Protein AF-A0A530GEZ1-F1 (afdb_monomer_lite)

Secondary structure (DSSP, 8-state):
--HHHHHHHHHHHH-TT--HHHHHHHHTS-HHHH-

Structure (mmCIF, N/CA/C/O backbone):
data_AF-A0A530GEZ1-F1
#
_entry.id   AF-A0A530GEZ1-F1
#
loop_
_atom_site.group_PDB
_atom_site.id
_atom_site.type_symbol
_atom_site.label_atom_id
_atom_site.label_alt_id
_atom_site.label_comp_id
_atom_site.label_asym_id
_atom_site.label_entity_id
_atom_site.label_seq_id
_atom_site.pdbx_PDB_ins_code
_atom_site.Cartn_x
_atom_site.Cartn_y
_atom_site.Cartn_z
_atom_site.occupancy
_atom_site.B_iso_or_equiv
_atom_site.auth_seq_id
_atom_site.auth_comp_id
_atom_site.auth_asym_id
_atom_site.auth_atom_id
_atom_site.pdbx_PDB_model_num
ATOM 1 N N . MET A 1 1 ? 6.053 -13.379 0.965 1.00 66.88 1 MET A N 1
ATOM 2 C CA . MET A 1 1 ? 5.372 -12.124 0.614 1.00 66.88 1 MET A CA 1
ATOM 3 C C . MET A 1 1 ? 3.911 -12.349 0.875 1.00 66.88 1 MET A C 1
ATOM 5 O O . MET A 1 1 ? 3.430 -13.438 0.572 1.00 66.88 1 MET A O 1
ATOM 9 N N . ASP A 1 2 ? 3.267 -11.411 1.551 1.00 90.38 2 ASP A N 1
ATOM 10 C CA . ASP A 1 2 ? 1.825 -11.476 1.741 1.00 90.38 2 ASP A CA 1
ATOM 11 C C . ASP A 1 2 ? 1.091 -10.936 0.494 1.00 90.38 2 ASP A C 1
ATOM 13 O O . ASP A 1 2 ? 1.699 -10.435 -0.456 1.00 90.38 2 ASP A O 1
ATOM 17 N N . ALA A 1 3 ? -0.234 -11.075 0.459 1.00 92.62 3 ALA A N 1
ATOM 18 C CA . ALA A 1 3 ? -1.027 -10.618 -0.682 1.00 92.62 3 ALA A CA 1
ATOM 19 C C . ALA A 1 3 ? -0.978 -9.086 -0.874 1.00 92.62 3 ALA A C 1
ATOM 21 O O . ALA A 1 3 ? -1.277 -8.592 -1.964 1.00 92.62 3 ALA A O 1
ATOM 22 N N . LEU A 1 4 ? -0.629 -8.324 0.169 1.00 93.75 4 LEU A N 1
ATOM 23 C CA . LEU A 1 4 ? -0.471 -6.876 0.088 1.00 93.75 4 LEU A CA 1
ATOM 24 C C . LEU A 1 4 ? 0.860 -6.529 -0.592 1.00 93.75 4 LEU A C 1
ATOM 26 O O . LEU A 1 4 ? 0.859 -5.715 -1.516 1.00 93.75 4 LEU A O 1
ATOM 30 N N . ASP A 1 5 ? 1.948 -7.199 -0.212 1.00 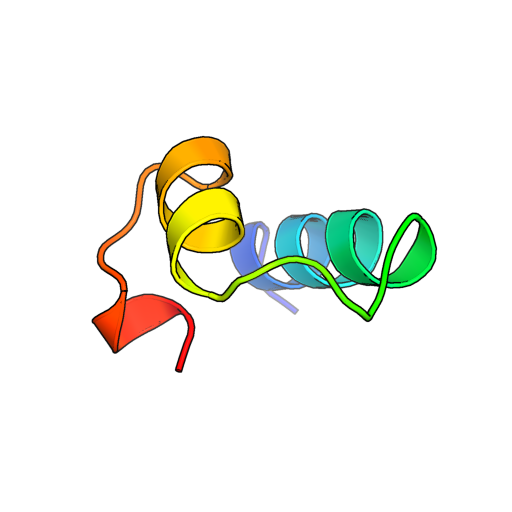94.00 5 ASP A N 1
ATOM 31 C CA . ASP A 1 5 ? 3.273 -7.087 -0.825 1.00 94.00 5 ASP A CA 1
ATOM 32 C C . ASP A 1 5 ? 3.210 -7.376 -2.328 1.00 94.00 5 ASP A C 1
ATOM 34 O O . ASP A 1 5 ? 3.737 -6.615 -3.139 1.00 94.00 5 ASP A O 1
ATOM 38 N N . GLU A 1 6 ? 2.538 -8.461 -2.727 1.00 96.38 6 GLU A N 1
ATOM 39 C CA . GLU A 1 6 ? 2.418 -8.842 -4.139 1.00 96.38 6 GLU A CA 1
ATOM 40 C C . GLU A 1 6 ? 1.697 -7.768 -4.962 1.00 96.38 6 GLU A C 1
ATOM 42 O O . GLU A 1 6 ? 2.126 -7.422 -6.071 1.00 96.38 6 GLU A O 1
ATOM 47 N N . ARG A 1 7 ? 0.625 -7.192 -4.408 1.00 95.31 7 ARG A N 1
ATOM 48 C CA . ARG A 1 7 ? -0.121 -6.106 -5.054 1.00 95.31 7 ARG A CA 1
ATOM 49 C C . ARG A 1 7 ? 0.704 -4.823 -5.103 1.00 95.31 7 ARG A C 1
ATOM 51 O O . ARG A 1 7 ? 0.751 -4.190 -6.155 1.00 95.31 7 ARG A O 1
ATOM 58 N N . LEU A 1 8 ? 1.404 -4.472 -4.025 1.00 95.62 8 LEU A N 1
ATOM 59 C CA . LEU A 1 8 ? 2.287 -3.305 -3.976 1.00 95.62 8 LEU A CA 1
ATOM 60 C C . LEU A 1 8 ? 3.417 -3.412 -5.011 1.00 95.62 8 LEU A C 1
ATOM 62 O O . LEU A 1 8 ? 3.628 -2.486 -5.795 1.00 95.62 8 LEU A O 1
ATOM 66 N N . VAL A 1 9 ? 4.095 -4.560 -5.078 1.00 95.81 9 VAL A N 1
ATOM 67 C CA . VAL A 1 9 ? 5.155 -4.825 -6.062 1.00 95.81 9 VAL A CA 1
ATOM 68 C C . VAL A 1 9 ? 4.607 -4.778 -7.485 1.00 95.81 9 VAL A C 1
ATOM 70 O O . VAL A 1 9 ? 5.254 -4.218 -8.368 1.00 95.81 9 VAL A O 1
ATOM 73 N N . THR A 1 10 ? 3.415 -5.326 -7.724 1.00 96.56 10 THR A N 1
ATOM 74 C CA . THR A 1 10 ? 2.768 -5.266 -9.042 1.00 96.56 10 THR A CA 1
ATOM 75 C C . THR A 1 10 ? 2.5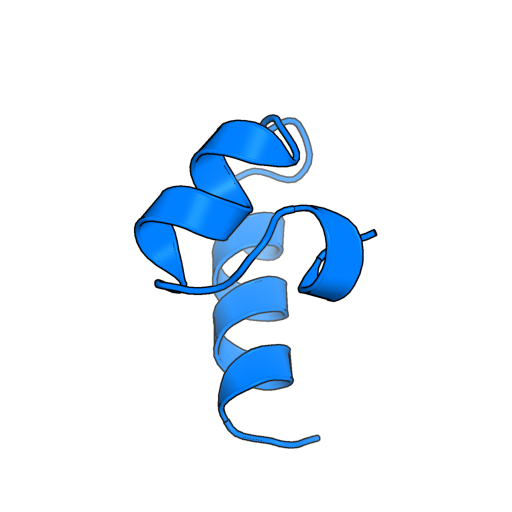16 -3.819 -9.465 1.00 96.56 10 THR A C 1
ATOM 77 O O . THR A 1 10 ? 2.915 -3.429 -10.562 1.00 96.56 10 THR A O 1
ATOM 80 N N . LEU A 1 11 ? 1.939 -2.992 -8.586 1.00 95.06 11 LEU A N 1
ATOM 81 C CA . LEU A 1 11 ? 1.685 -1.576 -8.871 1.00 95.06 11 LEU A CA 1
ATOM 82 C C . LEU A 1 11 ? 2.981 -0.803 -9.160 1.00 95.06 11 LEU A C 1
ATOM 84 O O . LEU A 1 11 ? 3.036 -0.049 -10.130 1.00 95.06 11 LEU A O 1
ATOM 88 N N . LEU A 1 12 ? 4.039 -1.030 -8.376 1.00 95.62 12 LEU A N 1
ATOM 89 C CA . LEU A 1 12 ? 5.336 -0.365 -8.558 1.00 95.62 12 LEU A CA 1
ATOM 90 C C . LEU A 1 12 ? 6.091 -0.834 -9.809 1.00 95.62 12 LEU A C 1
ATOM 92 O O . LEU A 1 12 ? 6.836 -0.058 -10.402 1.00 95.62 12 LEU A O 1
ATOM 96 N N . ARG A 1 13 ? 5.901 -2.086 -10.240 1.00 96.19 13 ARG A N 1
ATOM 97 C CA . ARG A 1 13 ? 6.456 -2.583 -11.510 1.00 96.19 13 ARG A CA 1
ATOM 98 C C . ARG A 1 13 ? 5.823 -1.907 -12.721 1.00 96.19 13 ARG A C 1
ATOM 100 O O . ARG A 1 13 ? 6.499 -1.748 -13.733 1.00 96.19 13 ARG A O 1
ATOM 107 N N . HIS A 1 14 ? 4.552 -1.522 -12.622 1.00 95.69 14 HIS A N 1
ATOM 108 C CA . HIS A 1 14 ? 3.875 -0.758 -13.666 1.00 95.69 14 HIS A CA 1
ATOM 109 C C . HIS A 1 14 ? 4.247 0.727 -13.626 1.00 9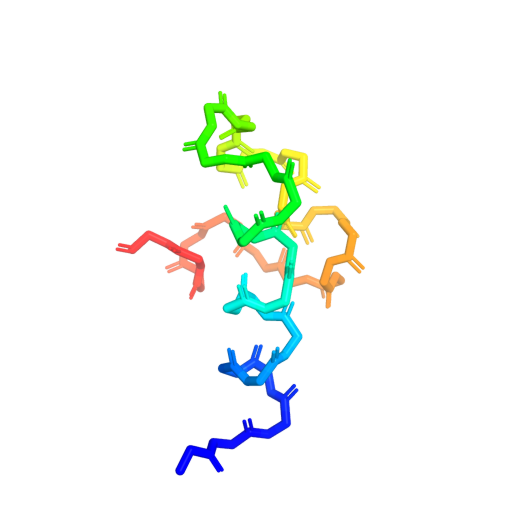5.69 14 HIS A C 1
ATOM 111 O O . HIS A 1 14 ? 4.489 1.314 -14.678 1.00 95.69 14 HIS A O 1
ATOM 117 N N . ASP A 1 15 ? 4.326 1.324 -12.433 1.00 94.12 15 ASP A N 1
ATOM 118 C CA . ASP A 1 15 ? 4.783 2.701 -12.256 1.00 94.12 15 ASP A CA 1
ATOM 119 C C . ASP A 1 15 ? 5.427 2.920 -10.880 1.00 94.12 15 ASP A C 1
ATOM 121 O O . ASP A 1 15 ? 4.762 3.124 -9.860 1.00 94.12 15 ASP A O 1
ATOM 125 N N . ALA A 1 16 ? 6.758 2.941 -10.874 1.00 94.12 16 ALA A N 1
ATOM 126 C CA . ALA A 1 16 ? 7.557 3.145 -9.673 1.00 94.12 16 ALA A CA 1
ATOM 127 C C . ALA A 1 16 ? 7.531 4.594 -9.151 1.00 94.12 16 ALA A C 1
ATOM 129 O O . ALA A 1 16 ? 8.042 4.852 -8.063 1.00 94.12 16 ALA A O 1
ATOM 130 N N . ARG A 1 17 ? 6.979 5.554 -9.912 1.00 95.88 17 ARG A N 1
ATOM 131 C CA . ARG A 1 17 ? 6.908 6.975 -9.526 1.00 95.88 17 ARG A CA 1
ATOM 132 C C . ARG A 1 17 ? 5.550 7.379 -8.953 1.00 95.88 17 ARG A C 1
ATOM 134 O O . ARG A 1 17 ? 5.374 8.556 -8.630 1.00 95.88 17 ARG A O 1
ATOM 141 N N . ARG A 1 18 ? 4.601 6.444 -8.810 1.00 94.50 18 ARG A N 1
ATOM 142 C CA . ARG A 1 18 ? 3.312 6.729 -8.161 1.00 94.50 18 ARG A CA 1
ATOM 143 C C . ARG A 1 18 ? 3.516 7.267 -6.754 1.00 94.50 18 ARG A C 1
ATOM 145 O O . ARG A 1 18 ? 4.415 6.850 -6.024 1.00 94.50 18 ARG A O 1
ATOM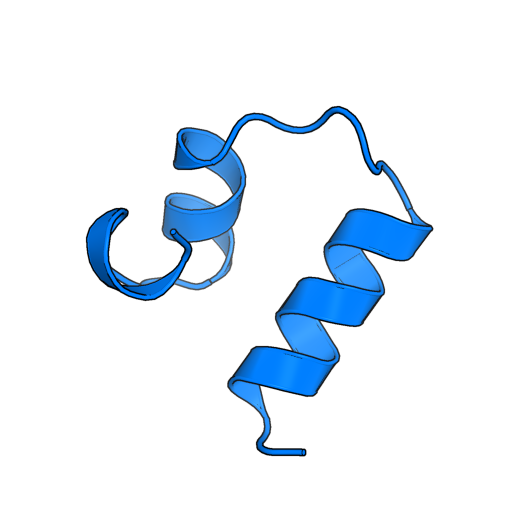 152 N N . SER A 1 19 ? 2.640 8.183 -6.355 1.00 96.56 19 SER A N 1
ATOM 153 C CA . SER A 1 19 ? 2.675 8.709 -4.999 1.00 96.56 19 SER A CA 1
ATOM 154 C C . SER A 1 19 ? 2.250 7.632 -3.995 1.00 96.56 19 SER A C 1
ATOM 156 O O . SER A 1 19 ? 1.359 6.823 -4.258 1.00 96.56 19 SER A O 1
ATOM 158 N N . VAL A 1 20 ? 2.827 7.671 -2.790 1.00 94.75 20 VAL A N 1
ATOM 159 C CA . VAL A 1 20 ? 2.427 6.798 -1.665 1.00 94.75 20 VAL A CA 1
ATOM 160 C C . VAL A 1 20 ? 0.934 6.943 -1.339 1.00 94.75 20 VAL A C 1
ATOM 162 O O . VAL A 1 20 ? 0.299 6.004 -0.870 1.00 94.75 20 VAL A O 1
ATOM 165 N N . SER A 1 21 ? 0.355 8.117 -1.611 1.00 96.56 21 SER A N 1
ATOM 166 C CA . SER A 1 21 ? -1.079 8.360 -1.453 1.00 96.56 21 SER A CA 1
ATOM 167 C C . SER A 1 21 ? -1.922 7.479 -2.350 1.00 96.56 21 SER A C 1
ATOM 169 O O . SER A 1 21 ? -2.878 6.872 -1.882 1.00 96.56 21 SER A O 1
ATOM 171 N N . ASP A 1 22 ? -1.566 7.440 -3.629 1.00 96.12 22 ASP A N 1
ATOM 172 C CA . ASP A 1 22 ? -2.362 6.758 -4.641 1.00 96.12 22 ASP A CA 1
ATOM 173 C C . ASP A 1 22 ? -2.239 5.248 -4.453 1.00 96.12 22 ASP A C 1
ATOM 175 O O . ASP A 1 22 ? -3.223 4.526 -4.560 1.00 96.12 22 ASP A O 1
ATOM 179 N N . LEU A 1 23 ? -1.048 4.778 -4.068 1.00 96.12 23 LEU A N 1
ATOM 180 C CA . LEU A 1 23 ? -0.827 3.381 -3.698 1.00 96.12 23 LEU A CA 1
ATOM 181 C C . LEU A 1 23 ? -1.675 2.972 -2.486 1.00 96.12 23 LEU A C 1
ATOM 183 O O . LEU A 1 23 ? -2.273 1.902 -2.495 1.00 96.12 23 LEU A O 1
ATOM 187 N N . ALA A 1 24 ? -1.767 3.821 -1.459 1.00 97.12 24 ALA A N 1
ATOM 188 C CA . ALA A 1 24 ? -2.583 3.541 -0.279 1.00 97.12 24 ALA A CA 1
ATOM 189 C C . ALA A 1 24 ? -4.082 3.448 -0.614 1.00 97.12 24 ALA A C 1
ATOM 191 O O . ALA A 1 24 ? -4.759 2.537 -0.135 1.00 97.12 24 ALA A O 1
ATOM 192 N N . VAL A 1 25 ? -4.581 4.342 -1.476 1.00 96.88 25 VAL A N 1
ATO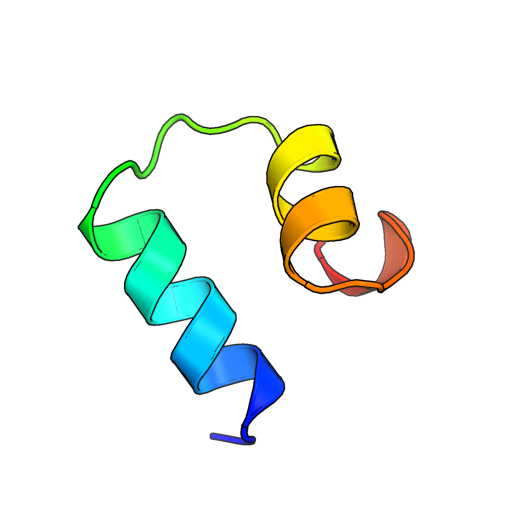M 193 C CA . VAL A 1 25 ? -5.970 4.312 -1.964 1.00 96.88 25 VAL A CA 1
ATOM 194 C C . VAL A 1 25 ? -6.249 3.030 -2.752 1.00 96.88 25 VAL A C 1
ATOM 196 O O . VAL A 1 25 ? -7.218 2.338 -2.449 1.00 96.88 25 VAL A O 1
ATOM 199 N N . ASP A 1 26 ? -5.382 2.663 -3.696 1.00 95.38 26 ASP A N 1
ATOM 200 C CA . ASP A 1 26 ? -5.554 1.460 -4.523 1.00 95.38 26 ASP A CA 1
ATOM 201 C C . ASP A 1 26 ? -5.491 0.155 -3.719 1.00 95.38 26 ASP A C 1
ATOM 203 O O . ASP A 1 26 ? -6.166 -0.830 -4.035 1.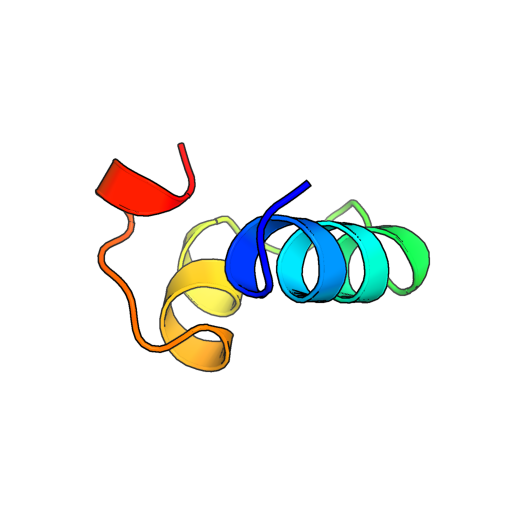00 95.38 26 ASP A O 1
ATOM 207 N N . LEU A 1 27 ? -4.653 0.133 -2.683 1.00 95.12 27 LEU A N 1
ATOM 208 C CA . LEU A 1 27 ? -4.481 -1.024 -1.810 1.00 95.12 27 LEU A CA 1
ATOM 209 C C . LEU A 1 27 ? -5.528 -1.074 -0.686 1.00 95.12 27 LEU A C 1
ATOM 211 O O . LEU A 1 27 ? -5.664 -2.114 -0.044 1.00 95.12 27 LEU A O 1
ATOM 215 N N . GLY A 1 28 ? -6.292 0.003 -0.469 1.00 96.62 28 GLY A N 1
ATOM 216 C CA . GLY A 1 28 ? -7.314 0.089 0.576 1.00 96.62 28 GLY A CA 1
ATOM 217 C C . GLY A 1 28 ? -6.736 0.126 1.993 1.00 96.62 28 GLY A C 1
ATOM 218 O O . GLY A 1 28 ? -7.378 -0.332 2.936 1.00 96.62 28 GLY A O 1
ATOM 219 N N . VAL A 1 29 ? -5.515 0.639 2.147 1.00 96.12 29 VAL A N 1
ATOM 220 C CA . VAL A 1 29 ? -4.787 0.697 3.424 1.00 96.12 29 VAL A CA 1
ATOM 221 C C . VAL A 1 29 ? -4.399 2.133 3.770 1.00 96.12 29 VAL A C 1
ATOM 223 O O . VAL A 1 29 ? -4.531 3.058 2.971 1.00 96.12 29 VAL A O 1
ATOM 226 N N . SER A 1 30 ? -3.902 2.348 4.987 1.00 96.94 30 SER A N 1
ATOM 227 C CA . SER A 1 30 ? -3.398 3.663 5.381 1.00 96.94 30 SER A CA 1
ATOM 228 C C . SER A 1 30 ? -2.071 3.985 4.680 1.00 96.94 30 SER A C 1
ATOM 230 O O . SER A 1 30 ? -1.264 3.094 4.420 1.00 96.94 30 SER A O 1
ATOM 232 N N . ARG A 1 31 ? -1.766 5.274 4.468 1.00 95.00 31 ARG A N 1
ATOM 233 C CA . ARG A 1 31 ? -0.430 5.702 4.001 1.00 95.00 31 ARG A CA 1
ATOM 234 C C . ARG A 1 31 ? 0.704 5.213 4.908 1.00 95.00 31 ARG A C 1
ATOM 236 O O . ARG A 1 31 ? 1.803 4.987 4.420 1.00 95.00 31 ARG A O 1
ATOM 243 N N . ALA A 1 32 ? 0.450 5.070 6.210 1.00 95.69 32 ALA A N 1
ATOM 244 C CA . ALA A 1 32 ? 1.439 4.565 7.159 1.00 95.69 32 ALA A CA 1
ATOM 245 C C . ALA A 1 32 ? 1.750 3.076 6.945 1.00 95.69 32 ALA A C 1
ATOM 247 O O . ALA A 1 32 ? 2.832 2.641 7.302 1.00 95.69 32 ALA A O 1
ATOM 248 N N . THR A 1 33 ? 0.825 2.317 6.351 1.00 94.31 33 THR A N 1
ATOM 249 C CA . THR A 1 33 ? 1.015 0.903 5.993 1.00 94.31 33 THR A CA 1
ATOM 250 C C . THR A 1 33 ? 1.868 0.739 4.731 1.00 94.31 33 THR A C 1
ATOM 252 O O . THR A 1 33 ? 2.502 -0.291 4.559 1.00 94.31 33 THR A O 1
ATOM 255 N N . VAL A 1 34 ? 1.882 1.743 3.847 1.00 92.19 34 VAL A N 1
ATOM 256 C CA . VAL A 1 34 ? 2.629 1.715 2.574 1.00 92.19 34 VAL A CA 1
ATOM 257 C C . VAL A 1 34 ? 4.049 2.296 2.703 1.00 92.19 34 VAL A C 1
ATOM 259 O O . VAL A 1 34 ? 4.893 2.002 1.861 1.00 92.19 34 VAL A O 1
ATOM 262 N N . ARG A 1 35 ? 4.309 3.143 3.710 1.00 88.62 35 ARG A N 1
ATOM 263 C CA . ARG A 1 35 ? 5.604 3.812 3.943 1.00 88.62 35 ARG A CA 1
ATOM 264 C C . ARG A 1 35 ? 6.564 2.940 4.741 1.00 88.62 35 ARG A C 1
ATOM 266 O O . ARG A 1 35 ? 7.747 2.898 4.345 1.00 88.62 35 ARG A O 1
#

pLDDT: mean 94.25, std 5.02, range [66.88, 97.12]

Foldseek 3Di:
DDPLVVLLVVVCVVPVPDDLVVSCVVSVHDSVVSD

Sequence (35 aa):
MDALDERLVTLLRHDARRSVSDLAVDLGVSRATVR

Radius of gyration: 8.77 Å; chains: 1; bounding box: 15×21×21 Å